Protein AF-A0A8C4VM80-F1 (afdb_monomer)

Foldseek 3Di:
DVPPPPLVVVLVVLVVVLVVLQQVLLVQLVVQADPVLVVVVVDPGRDGCVVCVVSSVVRCVVVVNSDDPVSNVVSVVSNVVSVVSSVVSVVVVVVVVVVVVVVVVVVVVVVVVVVVVVPPPPCVPVPD

Structure (mmCIF, N/CA/C/O backbone):
data_AF-A0A8C4VM80-F1
#
_entry.id   AF-A0A8C4VM80-F1
#
loop_
_atom_site.group_PDB
_atom_site.id
_atom_site.type_symbol
_atom_site.label_atom_id
_atom_site.label_alt_id
_atom_site.label_comp_id
_atom_site.label_asym_id
_atom_site.label_entity_id
_atom_site.label_seq_id
_atom_site.pdbx_PDB_ins_code
_atom_site.Cartn_x
_atom_site.Cartn_y
_atom_site.Cartn_z
_atom_site.occupancy
_atom_site.B_iso_or_equiv
_atom_site.auth_seq_id
_atom_site.auth_comp_id
_atom_site.auth_asym_id
_atom_site.auth_atom_id
_atom_site.pdbx_PDB_model_num
ATOM 1 N N . ASN A 1 1 ? 8.551 -0.125 -34.052 1.00 44.53 1 ASN A N 1
ATOM 2 C CA . ASN A 1 1 ? 8.349 -1.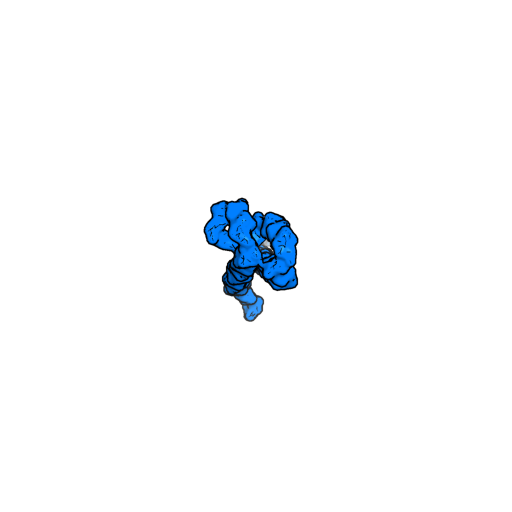076 -32.942 1.00 44.53 1 ASN A CA 1
ATOM 3 C C . ASN A 1 1 ? 6.997 -0.769 -32.295 1.00 44.53 1 ASN A C 1
ATOM 5 O O . ASN A 1 1 ? 6.923 0.201 -31.554 1.00 44.53 1 ASN A O 1
ATOM 9 N N . PRO A 1 2 ? 5.923 -1.498 -32.640 1.00 37.16 2 PRO A N 1
ATOM 10 C CA . PRO A 1 2 ? 4.543 -1.210 -32.215 1.00 37.16 2 PRO A CA 1
ATOM 11 C C . PRO A 1 2 ? 4.222 -1.565 -30.751 1.00 37.16 2 PRO A C 1
ATOM 13 O O . PRO A 1 2 ? 3.073 -1.471 -30.342 1.00 37.16 2 PRO A O 1
ATOM 16 N N . GLN A 1 3 ? 5.212 -2.009 -29.973 1.00 47.62 3 GLN A N 1
ATOM 17 C CA . GLN A 1 3 ? 5.030 -2.578 -28.632 1.00 47.62 3 GLN A CA 1
ATOM 18 C C . GLN A 1 3 ? 5.851 -1.837 -27.565 1.00 47.62 3 GLN A C 1
ATOM 20 O O . GLN A 1 3 ? 6.141 -2.387 -26.508 1.00 47.62 3 GLN A O 1
ATOM 25 N N . ALA A 1 4 ? 6.242 -0.581 -27.812 1.00 56.94 4 ALA A N 1
ATOM 26 C CA . ALA A 1 4 ? 6.728 0.265 -26.729 1.00 56.94 4 ALA A CA 1
ATOM 27 C C . ALA A 1 4 ? 5.532 0.583 -25.822 1.00 56.94 4 ALA A C 1
ATOM 29 O O . ALA A 1 4 ? 4.843 1.583 -26.022 1.00 56.94 4 ALA A O 1
ATOM 30 N N . VAL A 1 5 ? 5.243 -0.317 -24.874 1.00 65.94 5 VAL A N 1
ATOM 31 C CA . VAL A 1 5 ? 4.347 -0.066 -23.744 1.00 65.94 5 VAL A CA 1
ATOM 32 C C . VAL A 1 5 ? 4.678 1.335 -23.245 1.00 65.94 5 VAL A C 1
ATOM 34 O O . VAL A 1 5 ? 5.849 1.635 -22.997 1.00 65.94 5 VAL A O 1
ATOM 37 N N . ASN A 1 6 ? 3.688 2.227 -23.178 1.00 81.94 6 ASN A N 1
ATOM 38 C CA . ASN A 1 6 ? 3.918 3.569 -22.661 1.00 81.94 6 ASN A CA 1
ATOM 39 C C . ASN A 1 6 ? 4.132 3.465 -21.145 1.00 81.94 6 ASN A C 1
ATOM 41 O O . ASN A 1 6 ? 3.212 3.675 -20.357 1.00 81.94 6 ASN A O 1
ATOM 45 N N . LEU A 1 7 ? 5.355 3.091 -20.756 1.00 84.25 7 LEU A N 1
ATOM 46 C CA . LEU A 1 7 ? 5.766 2.890 -19.370 1.00 84.25 7 LEU A CA 1
ATOM 47 C C . LEU A 1 7 ? 5.595 4.175 -18.554 1.00 84.25 7 LEU A C 1
ATOM 49 O O . LEU A 1 7 ? 5.305 4.095 -17.369 1.00 84.25 7 LEU A O 1
ATOM 53 N N . GLY A 1 8 ? 5.698 5.349 -19.189 1.00 86.19 8 GLY A N 1
ATOM 54 C CA . GLY A 1 8 ? 5.419 6.632 -18.544 1.00 86.19 8 GLY A CA 1
ATOM 55 C C . GLY A 1 8 ? 3.957 6.758 -18.113 1.00 86.19 8 GLY A C 1
ATOM 56 O O . GLY A 1 8 ? 3.682 6.942 -16.933 1.00 86.19 8 GLY A O 1
ATOM 57 N N . ALA A 1 9 ? 3.020 6.579 -19.048 1.00 89.19 9 ALA A N 1
ATOM 58 C CA . ALA A 1 9 ? 1.587 6.647 -18.749 1.00 89.19 9 ALA A CA 1
ATOM 59 C C . ALA A 1 9 ? 1.119 5.520 -17.810 1.00 89.19 9 ALA A C 1
ATOM 61 O O . ALA A 1 9 ? 0.193 5.711 -17.026 1.00 89.19 9 ALA A O 1
ATOM 62 N N . TYR A 1 10 ? 1.745 4.342 -17.890 1.00 90.94 10 TYR A N 1
ATOM 63 C CA . TYR A 1 10 ? 1.518 3.255 -16.938 1.00 90.94 10 TYR A CA 1
ATOM 64 C C . TYR A 1 10 ? 1.913 3.667 -15.516 1.00 90.94 10 TYR A C 1
ATOM 66 O O . TYR A 1 10 ? 1.089 3.572 -14.609 1.00 90.94 10 TYR A O 1
ATOM 74 N N . LYS A 1 11 ? 3.142 4.171 -15.339 1.00 93.12 11 LYS A N 1
ATOM 75 C CA . LYS A 1 11 ? 3.645 4.615 -14.036 1.00 93.12 11 LYS A CA 1
ATOM 76 C C . LYS A 1 11 ? 2.772 5.709 -13.432 1.00 93.12 11 LYS A C 1
ATOM 78 O O . LYS A 1 11 ? 2.393 5.588 -12.279 1.00 93.12 11 LYS A O 1
ATOM 83 N N . GLU A 1 12 ? 2.389 6.716 -14.215 1.00 94.25 12 GLU A N 1
ATOM 84 C CA . GLU A 1 12 ? 1.547 7.816 -13.727 1.00 94.25 12 GLU A CA 1
ATOM 85 C C . GLU A 1 12 ? 0.193 7.317 -13.196 1.00 94.25 12 GLU A C 1
ATOM 87 O O . GLU A 1 12 ? -0.240 7.699 -12.108 1.00 94.25 12 GLU A O 1
ATOM 92 N N . LYS A 1 13 ? -0.469 6.414 -13.931 1.00 95.50 13 LYS A N 1
ATOM 93 C CA . LYS A 1 13 ? -1.732 5.810 -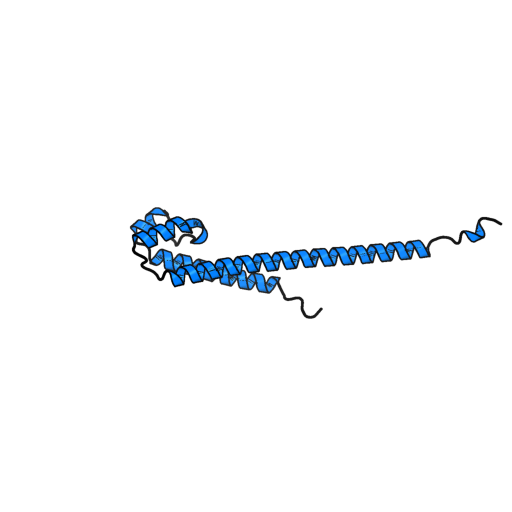13.481 1.00 95.50 13 LYS A CA 1
ATOM 94 C C . LYS A 1 13 ? -1.547 4.966 -12.224 1.00 95.50 13 LYS A C 1
ATOM 96 O O . LYS A 1 13 ? -2.397 5.003 -11.337 1.00 95.50 13 LYS A O 1
ATOM 101 N N . LEU A 1 14 ? -0.451 4.215 -12.150 1.00 96.06 14 LEU A N 1
ATOM 102 C CA . LEU A 1 14 ? -0.144 3.378 -10.997 1.00 96.06 14 LEU A CA 1
ATOM 103 C C . LEU A 1 14 ? 0.156 4.223 -9.750 1.00 96.06 14 LEU A C 1
ATOM 105 O O . LEU A 1 14 ? -0.379 3.937 -8.686 1.00 96.06 14 LEU A O 1
ATOM 109 N N . GLU A 1 15 ? 0.909 5.313 -9.885 1.00 97.19 15 GLU A N 1
ATOM 110 C CA . GLU A 1 15 ? 1.164 6.272 -8.801 1.00 97.19 15 GLU A CA 1
ATOM 111 C C . GLU A 1 15 ? -0.137 6.903 -8.275 1.00 97.19 15 GLU A C 1
ATOM 113 O O . GLU A 1 15 ? -0.306 7.076 -7.068 1.00 97.19 15 GLU A O 1
ATOM 118 N N . GLN A 1 16 ? -1.091 7.226 -9.154 1.00 97.56 16 GLN A N 1
ATOM 119 C CA . GLN A 1 16 ? -2.406 7.738 -8.744 1.00 97.56 16 GLN A CA 1
ATOM 120 C C . GLN A 1 16 ? -3.241 6.690 -7.991 1.00 97.56 16 GLN A C 1
ATOM 122 O O . GLN A 1 16 ? -3.905 7.020 -7.001 1.00 97.56 16 GLN A O 1
ATOM 127 N N . ALA A 1 17 ? -3.207 5.433 -8.440 1.00 96.94 17 ALA A N 1
ATOM 128 C CA . ALA A 1 17 ? -3.868 4.330 -7.749 1.00 96.94 17 ALA A CA 1
ATOM 129 C C . ALA A 1 17 ? -3.257 4.097 -6.357 1.00 96.94 17 ALA A C 1
ATOM 131 O O . ALA A 1 17 ? -3.998 4.038 -5.377 1.00 96.94 17 ALA A O 1
ATOM 132 N N . LEU A 1 18 ? -1.924 4.082 -6.251 1.00 98.00 18 LEU A N 1
ATOM 133 C CA . LEU A 1 18 ? -1.211 3.923 -4.980 1.00 98.00 18 LEU A CA 1
ATOM 134 C C . LEU A 1 18 ? -1.568 5.016 -3.975 1.00 98.00 18 LEU A C 1
ATOM 136 O O . LEU A 1 18 ? -1.954 4.697 -2.856 1.00 98.00 18 LEU A O 1
ATOM 140 N N . LYS A 1 19 ? -1.591 6.287 -4.396 1.00 97.81 19 LYS A N 1
ATOM 141 C CA . LYS A 1 19 ? -2.052 7.397 -3.540 1.00 97.81 19 LYS A CA 1
ATOM 142 C C . LYS A 1 19 ? -3.470 7.180 -3.009 1.00 97.81 19 LYS A C 1
ATOM 144 O O . LYS A 1 19 ? -3.792 7.570 -1.888 1.00 97.81 19 LYS A O 1
ATOM 149 N N . SER A 1 20 ? -4.340 6.578 -3.819 1.00 98.00 20 SER A N 1
ATOM 150 C CA . SER A 1 20 ? -5.717 6.281 -3.418 1.00 98.00 20 SER A CA 1
ATOM 151 C C . SER A 1 20 ? -5.779 5.134 -2.405 1.00 98.00 20 SER A C 1
ATOM 153 O O . SER A 1 20 ? -6.567 5.203 -1.460 1.00 98.00 20 SER A O 1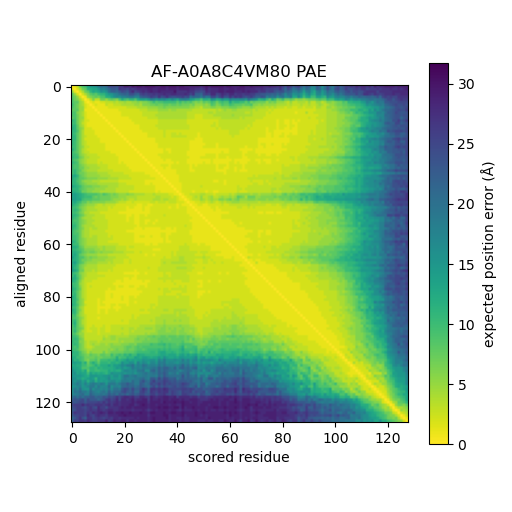
ATOM 155 N N . TYR A 1 21 ? -4.947 4.105 -2.577 1.00 98.06 21 TYR A N 1
ATOM 156 C CA . TYR A 1 21 ? -4.846 2.973 -1.654 1.00 98.06 21 TYR A CA 1
ATOM 157 C C . TYR A 1 21 ? -4.220 3.379 -0.320 1.00 98.06 21 TYR A C 1
ATOM 159 O O . TYR A 1 21 ? -4.818 3.106 0.718 1.00 98.06 21 TYR A O 1
ATOM 167 N N . GLU A 1 22 ? -3.111 4.122 -0.335 1.00 98.12 22 GLU A N 1
ATOM 168 C CA . GLU A 1 22 ? -2.477 4.684 0.865 1.00 98.12 22 GLU A CA 1
ATOM 169 C C . GLU A 1 22 ? -3.465 5.546 1.652 1.00 98.12 22 GLU A C 1
ATOM 171 O O . GLU A 1 22 ? -3.696 5.323 2.839 1.00 98.12 22 GLU A O 1
ATOM 176 N N . ARG A 1 23 ? -4.146 6.482 0.976 1.00 98.12 23 ARG A N 1
ATOM 177 C CA . ARG A 1 23 ? -5.162 7.322 1.620 1.00 98.12 23 ARG A CA 1
ATOM 178 C C . ARG A 1 23 ? -6.270 6.487 2.256 1.00 98.12 23 ARG A C 1
ATOM 180 O O . ARG A 1 23 ? -6.732 6.816 3.349 1.00 98.12 23 ARG A O 1
ATOM 187 N N . ARG A 1 24 ? -6.738 5.442 1.569 1.00 97.88 24 ARG A N 1
ATOM 188 C CA . ARG A 1 24 ? -7.794 4.563 2.084 1.00 97.88 24 ARG A CA 1
ATOM 189 C C . ARG A 1 24 ? -7.323 3.797 3.316 1.00 97.88 24 ARG A C 1
ATOM 191 O O . ARG A 1 24 ? -8.065 3.759 4.294 1.00 97.88 24 ARG A O 1
ATOM 198 N N . LEU A 1 25 ? -6.120 3.237 3.272 1.00 98.44 25 LEU A N 1
ATOM 19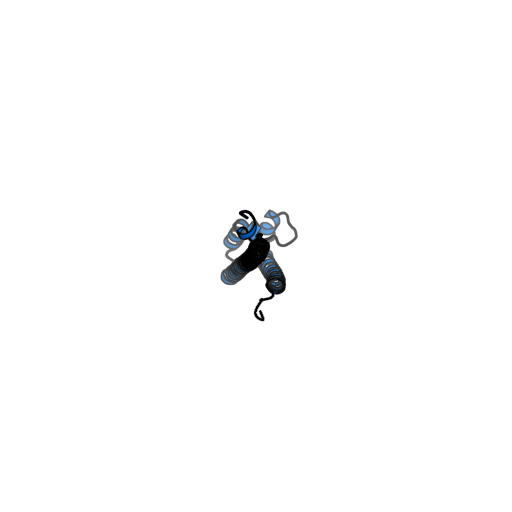9 C CA . LEU A 1 25 ? -5.519 2.505 4.380 1.00 98.44 25 LEU A CA 1
ATOM 200 C C . LEU A 1 25 ? -5.373 3.400 5.616 1.00 98.44 25 LEU A C 1
ATOM 202 O O . LEU A 1 25 ? -5.911 3.073 6.675 1.00 98.44 25 LEU A O 1
ATOM 206 N N . ASN A 1 26 ? -4.773 4.582 5.444 1.00 98.25 26 ASN A N 1
ATOM 207 C CA . ASN A 1 26 ? -4.609 5.566 6.515 1.00 98.25 26 ASN A CA 1
ATOM 208 C C . ASN A 1 26 ? -5.964 5.936 7.134 1.00 98.25 26 ASN A C 1
ATOM 210 O O . ASN A 1 26 ? -6.117 5.940 8.351 1.00 98.25 26 ASN A O 1
ATOM 214 N N . LEU A 1 27 ? -6.984 6.196 6.307 1.00 97.62 27 LEU A N 1
ATOM 215 C CA . LEU A 1 27 ? -8.316 6.572 6.788 1.00 97.62 27 LEU A CA 1
ATOM 216 C C . LEU A 1 27 ? -9.031 5.457 7.554 1.00 97.62 27 LEU A C 1
ATOM 218 O O . LEU A 1 27 ? -9.692 5.753 8.550 1.00 97.62 27 LEU A O 1
ATOM 222 N N . ILE A 1 28 ? -8.965 4.211 7.078 1.00 97.06 28 ILE A N 1
ATOM 223 C CA . ILE A 1 28 ? -9.635 3.077 7.731 1.00 97.06 28 ILE A CA 1
ATOM 224 C C . ILE A 1 28 ? -9.028 2.850 9.112 1.00 97.06 28 ILE A C 1
ATOM 226 O O . ILE A 1 28 ? -9.770 2.786 10.090 1.00 97.06 28 ILE A O 1
ATOM 230 N N . ILE A 1 29 ? -7.698 2.814 9.195 1.00 97.75 29 ILE A N 1
ATOM 231 C CA . ILE A 1 29 ? -6.988 2.634 10.462 1.00 97.75 29 ILE A CA 1
ATOM 232 C C . ILE A 1 29 ? -7.269 3.811 11.388 1.00 97.75 29 ILE A C 1
ATOM 234 O O . ILE A 1 29 ? -7.705 3.603 12.516 1.00 97.75 29 ILE A O 1
ATOM 238 N N . TRP A 1 30 ? -7.118 5.047 10.902 1.00 97.75 30 TRP A N 1
ATOM 239 C CA . TRP A 1 30 ? -7.348 6.236 11.718 1.00 97.75 30 TRP A CA 1
ATOM 240 C C . TRP A 1 30 ? -8.740 6.234 12.336 1.00 97.75 30 TRP A C 1
ATOM 242 O O . TRP A 1 30 ? -8.875 6.418 13.541 1.00 97.75 30 TRP A O 1
ATOM 252 N N . ARG A 1 31 ? -9.783 5.947 11.544 1.00 96.50 31 ARG A N 1
ATOM 253 C CA . ARG A 1 31 ? -11.177 5.879 12.017 1.00 96.50 31 ARG A CA 1
ATOM 254 C C . ARG A 1 31 ? -11.419 4.792 13.061 1.00 96.50 31 ARG A C 1
ATOM 256 O O . ARG A 1 31 ? -12.331 4.956 13.866 1.00 96.50 31 ARG A O 1
ATOM 263 N N . ALA A 1 32 ? -10.617 3.736 13.050 1.00 97.00 32 ALA A N 1
ATOM 264 C CA . ALA A 1 32 ? -10.704 2.625 13.985 1.00 97.00 32 ALA A CA 1
ATOM 265 C C . ALA A 1 32 ? -10.054 2.916 15.343 1.00 97.00 32 ALA A C 1
ATOM 267 O O . ALA A 1 32 ? -10.439 2.318 16.346 1.00 97.00 32 ALA A O 1
ATOM 268 N N . LEU A 1 33 ? -9.084 3.833 15.380 1.00 97.31 33 LEU A N 1
ATOM 269 C CA . LEU A 1 33 ? -8.427 4.245 16.616 1.00 97.31 33 LEU A CA 1
ATOM 270 C C . LEU A 1 33 ? -9.372 5.043 17.522 1.00 97.31 33 LEU A C 1
ATOM 272 O O . LEU A 1 33 ? -10.183 5.850 17.051 1.00 97.31 33 LEU A O 1
ATOM 276 N N . SER A 1 34 ? -9.217 4.851 18.833 1.00 96.31 34 SER A N 1
ATOM 277 C CA . SER A 1 34 ? -9.800 5.730 19.847 1.00 96.31 34 SER A CA 1
ATOM 278 C C . SER A 1 34 ? -9.129 7.108 19.813 1.00 96.31 34 SER A C 1
ATOM 280 O O . SER A 1 34 ? -8.040 7.267 19.259 1.00 96.31 34 SER A O 1
ATOM 282 N N . GLN A 1 35 ? -9.760 8.116 20.423 1.00 94.94 35 GLN A N 1
ATOM 283 C CA . GLN A 1 35 ? -9.141 9.441 20.527 1.00 94.94 35 GLN A CA 1
ATOM 284 C C . GLN A 1 35 ? -7.804 9.377 21.282 1.00 94.94 35 GLN A C 1
ATOM 286 O O . GLN A 1 35 ? -6.826 9.942 20.818 1.00 94.94 35 GLN A O 1
ATOM 291 N N . GLU A 1 36 ? -7.742 8.600 22.367 1.00 94.81 36 GLU A N 1
ATOM 292 C CA . GLU A 1 36 ? -6.521 8.402 23.158 1.00 94.81 36 GLU A CA 1
ATOM 293 C C . GLU A 1 36 ? -5.365 7.820 22.329 1.00 94.81 36 GLU A C 1
ATOM 295 O O . GLU A 1 36 ? -4.231 8.269 22.458 1.00 94.81 36 GLU A O 1
ATOM 300 N N . GLU A 1 37 ? -5.633 6.842 21.457 1.00 96.25 37 GLU A N 1
ATOM 301 C CA . GLU A 1 37 ? -4.600 6.295 20.569 1.00 96.25 37 GLU A CA 1
ATOM 302 C C . GLU A 1 37 ? -4.181 7.301 19.487 1.00 96.25 37 GLU A C 1
ATOM 304 O O . GLU A 1 37 ? -3.002 7.368 19.151 1.00 96.25 37 GLU A O 1
ATOM 309 N N . ARG A 1 38 ? -5.110 8.117 18.964 1.00 96.19 38 ARG A N 1
ATOM 310 C CA . ARG A 1 38 ? -4.791 9.170 17.981 1.00 96.19 38 ARG A CA 1
ATOM 311 C C . ARG A 1 38 ? -3.942 10.289 18.576 1.00 96.19 38 ARG A C 1
ATOM 313 O O . ARG A 1 38 ? -3.014 10.750 17.917 1.00 96.19 38 ARG A O 1
ATOM 320 N N . ASP A 1 39 ? -4.223 10.688 19.814 1.00 95.19 39 ASP A N 1
ATOM 321 C CA . ASP A 1 39 ? -3.517 11.779 20.495 1.00 95.19 39 ASP A CA 1
ATOM 322 C C . ASP A 1 39 ? -2.008 11.492 20.632 1.00 95.19 39 ASP A C 1
ATOM 324 O O . ASP A 1 39 ? -1.200 12.418 20.624 1.00 95.19 39 ASP A O 1
ATOM 328 N N . LYS A 1 40 ? -1.600 10.212 20.655 1.00 95.31 40 LYS A N 1
ATOM 329 C CA . LYS A 1 40 ? -0.185 9.787 20.684 1.00 95.31 40 LYS A CA 1
ATOM 330 C C . LYS A 1 40 ? 0.605 10.159 19.429 1.00 95.31 40 LYS A C 1
ATOM 332 O O . LYS A 1 40 ? 1.831 10.173 19.475 1.00 95.31 40 LYS A O 1
ATOM 337 N N . PHE A 1 41 ? -0.074 10.415 18.313 1.00 94.88 41 PHE A N 1
ATOM 338 C CA . PHE A 1 41 ? 0.566 10.803 17.058 1.00 94.88 41 PHE A CA 1
ATOM 339 C C . PHE A 1 41 ? 0.719 12.321 16.915 1.00 94.88 41 PHE A C 1
ATOM 341 O O . PHE A 1 41 ? 1.362 12.759 15.966 1.00 94.88 41 PHE A O 1
ATOM 348 N N . GLU A 1 42 ? 0.137 13.113 17.827 1.00 93.44 42 GLU A N 1
ATOM 349 C CA . GLU A 1 42 ? 0.174 14.585 17.811 1.00 93.44 42 GLU A CA 1
ATOM 350 C C . GLU A 1 42 ? -0.300 15.195 16.472 1.00 93.44 42 GLU A C 1
ATOM 352 O O . GLU A 1 42 ? 0.150 16.261 16.050 1.00 93.44 42 GLU A O 1
ATOM 357 N N . GLN A 1 43 ? -1.221 14.512 15.784 1.00 91.75 43 GLN A N 1
ATOM 358 C CA . GLN A 1 43 ? -1.780 14.927 14.496 1.00 91.75 43 GLN A CA 1
ATOM 359 C C . GLN A 1 43 ? -3.309 14.895 14.533 1.00 91.75 43 GLN A C 1
ATOM 361 O O . GLN A 1 43 ? -3.918 13.982 15.086 1.00 91.75 43 GLN A O 1
ATOM 366 N N . GLU A 1 44 ? -3.938 15.892 13.908 1.00 90.06 44 GLU A N 1
ATOM 367 C CA . GLU A 1 44 ? -5.400 15.949 13.753 1.00 90.06 44 GLU A CA 1
ATOM 368 C C . GLU A 1 44 ? -5.893 15.097 12.568 1.00 90.06 44 GLU A C 1
ATOM 370 O O . GLU A 1 44 ? -7.060 14.696 12.508 1.00 90.06 44 GLU A O 1
ATOM 375 N N . GLU A 1 45 ? -4.997 14.794 11.627 1.00 94.00 45 GLU A N 1
ATOM 376 C CA . GLU A 1 45 ? -5.279 14.056 10.398 1.00 94.00 45 GLU A CA 1
ATOM 377 C C . GLU A 1 45 ? -4.692 12.632 10.422 1.00 94.00 45 GLU A C 1
ATOM 379 O O . GLU A 1 45 ? -3.760 12.359 11.177 1.00 94.00 45 GLU A O 1
ATOM 384 N N . PRO A 1 46 ? -5.218 11.708 9.590 1.00 97.12 46 PRO A N 1
ATOM 385 C CA . PRO A 1 46 ? -4.670 10.364 9.451 1.00 97.12 46 PRO A CA 1
ATOM 386 C C . PRO A 1 46 ? -3.179 10.355 9.116 1.00 97.12 46 PRO A C 1
ATOM 388 O O . PRO A 1 46 ? -2.779 10.793 8.035 1.00 97.12 46 PRO A O 1
ATOM 391 N N . VAL A 1 47 ? -2.382 9.769 10.007 1.00 97.25 47 VAL A N 1
ATOM 392 C CA . VAL A 1 47 ? -0.951 9.561 9.772 1.00 97.25 47 VAL A CA 1
ATOM 393 C C . VAL A 1 47 ? -0.698 8.491 8.701 1.00 97.25 47 VAL A C 1
ATOM 395 O O . VAL A 1 47 ? -1.558 7.650 8.416 1.00 97.25 47 VAL A O 1
ATOM 398 N N . SER A 1 48 ? 0.495 8.506 8.103 1.00 97.25 48 SER A N 1
ATOM 399 C CA . SER A 1 48 ? 0.901 7.502 7.115 1.00 97.25 48 SER A CA 1
ATOM 400 C C . SER A 1 48 ? 1.043 6.119 7.750 1.00 97.25 48 SER A C 1
ATOM 402 O O . SER A 1 48 ? 1.849 5.927 8.661 1.00 97.25 48 SER A O 1
ATOM 404 N N . TYR A 1 49 ? 0.302 5.132 7.237 1.00 97.69 49 TYR A N 1
ATOM 405 C CA . TYR A 1 49 ? 0.421 3.750 7.693 1.00 97.69 49 TYR A CA 1
ATOM 406 C C . TYR A 1 49 ? 1.835 3.211 7.505 1.00 97.69 49 TYR A C 1
ATOM 408 O O . TYR A 1 49 ? 2.391 2.616 8.420 1.00 97.69 49 TYR A O 1
ATOM 416 N N . MET A 1 50 ? 2.433 3.449 6.338 1.00 96.25 50 MET A N 1
ATOM 417 C CA . MET A 1 50 ? 3.745 2.894 6.007 1.00 96.25 50 MET A CA 1
ATOM 418 C C . MET A 1 50 ? 4.858 3.465 6.894 1.00 96.25 50 MET A C 1
ATOM 420 O O . MET A 1 50 ? 5.807 2.759 7.216 1.00 96.25 50 MET A O 1
ATOM 424 N N . GLU A 1 51 ? 4.732 4.721 7.329 1.00 97.06 51 GLU A N 1
ATOM 425 C CA . GLU A 1 51 ? 5.728 5.383 8.187 1.00 97.06 51 GLU A CA 1
ATOM 426 C C . GLU A 1 51 ? 5.543 5.049 9.675 1.00 97.06 51 GLU A C 1
ATOM 428 O O . GLU A 1 51 ? 6.502 5.089 10.443 1.00 97.06 51 GLU A O 1
ATOM 433 N N . HIS A 1 52 ? 4.323 4.686 10.084 1.00 97.81 52 HIS A N 1
ATOM 434 C CA . HIS A 1 52 ? 3.963 4.429 11.481 1.00 97.81 52 HIS A CA 1
ATOM 435 C C . HIS A 1 52 ? 3.420 3.017 11.723 1.00 97.81 52 HIS A C 1
ATOM 437 O O . HIS A 1 52 ? 2.701 2.786 12.698 1.00 97.81 52 HIS A O 1
ATOM 443 N N . LYS A 1 53 ? 3.765 2.065 10.848 1.00 97.00 53 LYS A N 1
ATOM 444 C CA . LYS A 1 53 ? 3.177 0.721 10.798 1.00 97.00 53 LYS A CA 1
ATOM 445 C C . LYS A 1 53 ? 3.147 0.040 12.162 1.00 97.00 53 LYS A C 1
ATOM 447 O O . LYS A 1 53 ? 2.082 -0.352 12.623 1.00 97.00 53 LYS A O 1
ATOM 452 N N . GLU A 1 54 ? 4.297 -0.080 12.817 1.00 97.50 54 GLU A N 1
ATOM 453 C CA . GLU A 1 54 ? 4.414 -0.801 14.091 1.00 97.50 54 GLU A CA 1
ATOM 454 C C . GLU A 1 54 ? 3.529 -0.190 15.185 1.00 97.50 54 GLU A C 1
ATOM 456 O O . GLU A 1 54 ? 2.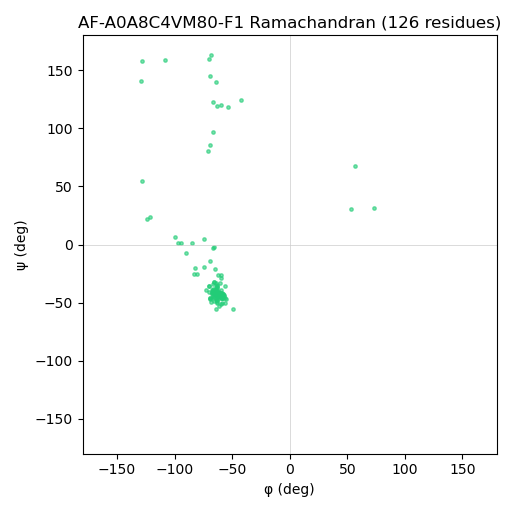781 -0.906 15.848 1.00 97.50 54 GLU A O 1
ATOM 461 N N . ALA A 1 55 ? 3.550 1.138 15.325 1.00 97.75 55 ALA A N 1
ATOM 462 C CA . ALA A 1 55 ? 2.748 1.850 16.317 1.00 97.75 55 ALA A CA 1
ATOM 463 C C . ALA A 1 55 ? 1.241 1.694 16.054 1.00 97.75 55 ALA A C 1
ATOM 465 O O . ALA A 1 55 ? 0.469 1.447 16.980 1.00 97.75 55 ALA A O 1
ATOM 466 N N . LEU A 1 56 ? 0.822 1.795 14.789 1.00 97.94 56 LEU A N 1
ATOM 467 C CA . LEU A 1 56 ? -0.576 1.632 14.399 1.00 97.94 56 LEU A CA 1
ATOM 468 C C . LEU A 1 56 ? -1.064 0.195 14.604 1.00 97.94 56 LEU A C 1
ATOM 470 O O . LEU A 1 56 ? -2.164 0.000 15.113 1.00 97.94 56 LEU A O 1
ATOM 474 N N . LEU A 1 57 ? -0.257 -0.809 14.250 1.00 97.50 57 LEU A N 1
ATOM 475 C CA . LEU A 1 57 ? -0.604 -2.216 14.465 1.00 97.50 57 LEU A CA 1
ATOM 476 C C . LEU A 1 57 ? -0.718 -2.542 15.957 1.00 97.50 57 LEU A C 1
ATOM 478 O O . LEU A 1 57 ? -1.687 -3.179 16.361 1.00 97.50 57 LEU A O 1
ATOM 482 N N . GLN A 1 58 ? 0.204 -2.040 16.782 1.00 97.62 58 GLN A N 1
ATOM 483 C CA . GLN A 1 58 ? 0.129 -2.208 18.233 1.00 97.62 58 GLN A CA 1
ATOM 484 C C . GLN A 1 58 ? -1.134 -1.560 18.819 1.00 97.62 58 GLN A C 1
ATOM 486 O O . GLN A 1 58 ? -1.786 -2.146 19.683 1.00 97.62 58 GLN A O 1
ATOM 491 N N . ALA A 1 59 ? -1.506 -0.365 18.348 1.00 97.62 59 ALA A N 1
ATOM 492 C CA . ALA A 1 59 ? -2.730 0.305 18.777 1.00 97.62 59 ALA A CA 1
ATOM 493 C C . ALA A 1 59 ? -3.988 -0.485 18.374 1.00 97.62 59 ALA A C 1
ATOM 495 O O . ALA A 1 59 ? -4.899 -0.651 19.185 1.00 97.62 59 ALA A O 1
ATOM 496 N N . LEU A 1 60 ? -4.031 -1.025 17.150 1.00 97.69 60 LEU A N 1
ATOM 497 C CA . LEU A 1 60 ? -5.126 -1.887 16.698 1.00 97.69 60 LEU A CA 1
ATOM 498 C C . LEU A 1 60 ? -5.228 -3.169 17.531 1.00 97.69 60 LEU A C 1
ATOM 500 O O . LEU A 1 60 ? -6.337 -3.565 17.887 1.00 97.69 60 LEU A O 1
ATOM 504 N N . GLU A 1 61 ? -4.101 -3.785 17.885 1.00 96.94 61 GLU A N 1
ATOM 505 C CA . GLU A 1 61 ? -4.069 -4.980 18.731 1.00 96.94 61 GLU A CA 1
ATOM 506 C C . GLU A 1 61 ? -4.581 -4.692 20.149 1.00 96.94 61 GLU A C 1
ATOM 508 O O . GLU A 1 61 ? -5.427 -5.430 20.655 1.00 96.94 61 GLU A O 1
ATOM 513 N N . ASN A 1 62 ? -4.168 -3.573 20.752 1.00 96.69 62 ASN A N 1
ATOM 514 C CA . ASN A 1 62 ? -4.655 -3.137 22.067 1.00 96.69 62 ASN A CA 1
ATOM 515 C C . ASN A 1 62 ? -6.174 -2.897 22.081 1.00 96.69 62 ASN A C 1
ATOM 517 O O . ASN A 1 62 ? -6.836 -3.127 23.093 1.00 96.69 62 ASN A O 1
ATOM 521 N N . LEU A 1 63 ? -6.729 -2.444 20.954 1.00 96.94 63 LEU A N 1
ATOM 522 C CA . LEU A 1 63 ? -8.164 -2.227 20.762 1.00 96.94 63 LEU A CA 1
ATOM 523 C C . LEU A 1 63 ? -8.918 -3.500 20.330 1.00 96.94 63 LEU A C 1
ATOM 525 O O . LEU A 1 63 ? -10.130 -3.444 20.121 1.00 96.94 63 LEU A O 1
ATOM 529 N N . GLY A 1 64 ? -8.232 -4.641 20.197 1.00 96.88 64 GLY A N 1
ATOM 530 C CA . GLY A 1 64 ? -8.836 -5.918 19.818 1.00 96.88 64 GLY A CA 1
ATOM 531 C C . GLY A 1 64 ? -9.233 -6.012 18.344 1.00 96.88 64 GLY A C 1
ATOM 532 O O . GLY A 1 64 ? -10.208 -6.687 18.027 1.00 96.88 64 GLY A O 1
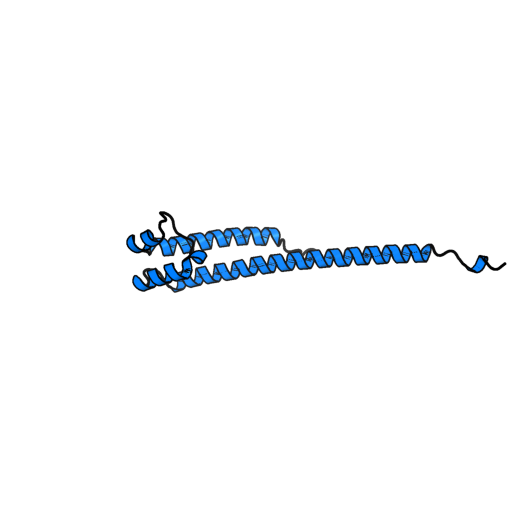ATOM 533 N N . TRP A 1 65 ? -8.496 -5.342 17.455 1.00 97.12 65 TRP A N 1
ATOM 534 C CA . TRP A 1 65 ? -8.745 -5.297 16.010 1.00 97.12 65 TRP A CA 1
ATOM 535 C C . TRP A 1 65 ? -10.148 -4.783 15.643 1.00 97.12 65 TRP A C 1
ATOM 537 O O . TRP A 1 65 ? -10.967 -5.513 15.086 1.00 97.12 65 TRP A O 1
ATOM 547 N N . PRO A 1 66 ? -10.437 -3.490 15.889 1.00 96.62 66 PRO A N 1
ATOM 548 C CA . PRO A 1 66 ? -11.723 -2.872 15.539 1.00 96.62 66 PRO A CA 1
ATOM 549 C C . PRO A 1 66 ? -11.986 -2.775 14.022 1.00 96.62 66 PRO A C 1
ATOM 551 O O . PRO A 1 66 ? -13.050 -2.321 13.602 1.00 96.62 66 PRO A O 1
ATOM 554 N N . VAL A 1 67 ? -11.022 -3.186 13.195 1.00 95.94 67 VAL A N 1
ATOM 555 C CA . VAL A 1 67 ? -11.107 -3.297 11.735 1.00 95.94 67 VAL A CA 1
ATOM 556 C C . VAL A 1 67 ? -10.660 -4.679 11.288 1.00 95.94 67 VAL A C 1
ATOM 558 O O . VAL A 1 67 ? -9.904 -5.354 11.983 1.00 95.94 67 VAL A O 1
ATOM 561 N N . SER A 1 68 ? -11.101 -5.075 10.095 1.00 96.50 68 SER A N 1
ATOM 562 C CA . SER A 1 68 ? -10.669 -6.317 9.459 1.00 96.50 68 SER A CA 1
ATOM 563 C C . SER A 1 68 ? -9.154 -6.315 9.245 1.00 96.50 68 SER A C 1
ATOM 565 O O . SER A 1 68 ? -8.627 -5.458 8.532 1.00 96.50 68 SER A O 1
ATOM 567 N N . TYR A 1 69 ? -8.470 -7.291 9.844 1.00 95.31 69 TYR A N 1
ATOM 568 C CA . TYR A 1 69 ? -7.050 -7.542 9.597 1.00 95.31 69 TYR A CA 1
ATOM 569 C C . TYR A 1 69 ? -6.788 -7.793 8.107 1.00 95.31 69 TYR A C 1
ATOM 571 O O . TYR A 1 69 ? -5.878 -7.196 7.540 1.00 95.31 69 TYR A O 1
ATOM 579 N N . ASP A 1 70 ? -7.645 -8.593 7.466 1.00 96.19 70 ASP A N 1
ATOM 580 C CA . ASP A 1 70 ? -7.524 -8.959 6.052 1.00 96.19 70 ASP A CA 1
ATOM 581 C C . ASP A 1 70 ? -7.647 -7.744 5.119 1.00 96.19 70 ASP A C 1
ATOM 583 O O . ASP A 1 70 ? -6.965 -7.670 4.102 1.00 96.19 70 ASP A O 1
ATOM 587 N N . ASP A 1 71 ? -8.483 -6.757 5.463 1.00 95.06 71 ASP A N 1
ATOM 588 C CA . ASP A 1 71 ? -8.605 -5.534 4.656 1.00 95.06 71 ASP A CA 1
ATOM 589 C C . ASP A 1 71 ? -7.346 -4.659 4.764 1.00 95.06 71 ASP A C 1
ATOM 591 O O . ASP A 1 71 ? -6.951 -4.008 3.793 1.00 95.06 71 ASP A O 1
ATOM 595 N N . VAL A 1 72 ? -6.726 -4.623 5.950 1.00 97.06 72 VAL A N 1
ATOM 596 C CA . VAL A 1 72 ? -5.481 -3.883 6.200 1.00 97.06 72 VAL A CA 1
ATOM 597 C C . VAL A 1 72 ? -4.327 -4.530 5.441 1.00 97.06 72 VAL A C 1
ATOM 599 O O . VAL A 1 72 ? -3.613 -3.828 4.724 1.00 97.06 72 VAL A O 1
ATOM 602 N N . THR A 1 73 ? -4.169 -5.851 5.553 1.00 96.62 73 THR A N 1
ATOM 603 C CA . THR A 1 73 ? -3.095 -6.587 4.874 1.00 96.62 73 THR A CA 1
ATOM 604 C C . THR A 1 73 ? -3.262 -6.575 3.363 1.00 96.62 73 THR A C 1
ATOM 606 O O . THR A 1 73 ? -2.292 -6.312 2.663 1.00 96.62 73 THR A O 1
ATOM 609 N N . LEU A 1 74 ? -4.484 -6.737 2.843 1.00 97.56 74 LEU A N 1
ATOM 610 C CA . LEU A 1 74 ? -4.743 -6.650 1.404 1.00 97.56 74 LEU A CA 1
ATOM 611 C C . LEU A 1 74 ? -4.318 -5.293 0.827 1.00 97.56 74 LEU A C 1
ATOM 613 O O . LEU A 1 74 ? -3.684 -5.235 -0.224 1.00 97.56 74 LEU A O 1
ATOM 617 N N . LEU A 1 75 ? -4.666 -4.190 1.497 1.00 97.69 75 LEU A N 1
ATOM 618 C CA . LEU A 1 75 ? -4.273 -2.855 1.042 1.00 97.69 75 LEU A CA 1
ATOM 619 C C . LEU A 1 75 ? -2.762 -2.638 1.141 1.00 97.69 75 LEU A C 1
ATOM 621 O O . LEU A 1 75 ? -2.185 -2.046 0.231 1.00 97.69 75 LEU A O 1
ATOM 625 N N . GLU A 1 76 ? -2.125 -3.103 2.217 1.00 98.06 76 GLU A N 1
ATOM 626 C CA . GLU A 1 76 ? -0.669 -3.065 2.350 1.00 98.06 76 GLU A CA 1
ATOM 627 C C . GLU A 1 76 ? 0.019 -3.828 1.206 1.00 98.06 76 GLU A C 1
ATOM 629 O O . GLU A 1 76 ? 0.886 -3.267 0.532 1.00 98.06 76 GLU A O 1
ATOM 634 N N . ASP A 1 77 ? -0.400 -5.065 0.946 1.00 98.25 77 ASP A N 1
ATOM 635 C CA . ASP A 1 77 ? 0.186 -5.929 -0.078 1.00 98.25 77 ASP A CA 1
ATOM 636 C C . ASP A 1 77 ? 0.048 -5.321 -1.480 1.00 98.25 77 ASP A C 1
ATOM 638 O O . ASP A 1 77 ? 1.015 -5.293 -2.245 1.00 98.25 77 ASP A O 1
ATOM 642 N N . GLU A 1 78 ? -1.122 -4.768 -1.812 1.00 98.25 78 GLU A N 1
ATOM 643 C CA . GLU A 1 78 ? -1.354 -4.082 -3.089 1.00 98.25 78 GLU A CA 1
ATOM 644 C C . GLU A 1 78 ? -0.479 -2.828 -3.241 1.00 98.25 78 GLU A C 1
ATOM 646 O O . GLU A 1 78 ? 0.025 -2.543 -4.335 1.00 98.25 78 GLU A O 1
ATOM 651 N N . ILE A 1 79 ? -0.243 -2.085 -2.152 1.00 98.25 79 ILE A N 1
ATOM 652 C CA . ILE A 1 79 ? 0.668 -0.934 -2.173 1.00 98.25 79 ILE A CA 1
ATOM 653 C C . ILE A 1 79 ? 2.105 -1.400 -2.432 1.00 98.25 79 ILE A C 1
ATOM 655 O O . ILE A 1 79 ? 2.768 -0.880 -3.333 1.00 98.25 79 ILE A O 1
ATOM 659 N N . LEU A 1 80 ? 2.582 -2.414 -1.704 1.00 98.25 80 LEU A N 1
ATOM 660 C CA . LEU A 1 80 ? 3.935 -2.957 -1.867 1.00 98.25 80 LEU A CA 1
ATOM 661 C C . LEU A 1 80 ? 4.155 -3.556 -3.266 1.00 98.25 80 LEU A C 1
ATOM 663 O O . LEU A 1 80 ? 5.204 -3.338 -3.890 1.00 98.25 80 LEU A O 1
ATOM 667 N N . ALA A 1 81 ? 3.156 -4.260 -3.798 1.00 98.06 81 ALA A N 1
ATOM 668 C CA . ALA A 1 81 ? 3.176 -4.783 -5.157 1.00 98.06 81 ALA A CA 1
ATOM 669 C C . ALA A 1 81 ? 3.254 -3.650 -6.191 1.00 98.06 81 ALA A C 1
ATOM 671 O O . ALA A 1 81 ? 4.108 -3.678 -7.082 1.00 98.06 81 ALA A O 1
ATOM 672 N N . GLY A 1 82 ? 2.429 -2.607 -6.056 1.00 97.62 82 GLY A N 1
ATOM 673 C CA . GLY A 1 82 ? 2.466 -1.468 -6.969 1.00 97.62 82 GLY A CA 1
ATOM 674 C C . GLY A 1 82 ? 3.785 -0.687 -6.914 1.00 97.62 82 GLY A C 1
ATOM 675 O O . GLY A 1 82 ? 4.319 -0.332 -7.967 1.00 97.62 82 GLY A O 1
ATOM 676 N N . LEU A 1 83 ? 4.376 -0.487 -5.730 1.00 97.25 83 LEU A N 1
ATOM 677 C CA . LEU A 1 83 ? 5.711 0.114 -5.591 1.00 97.25 83 LEU A CA 1
ATOM 678 C C . LEU A 1 83 ? 6.781 -0.721 -6.3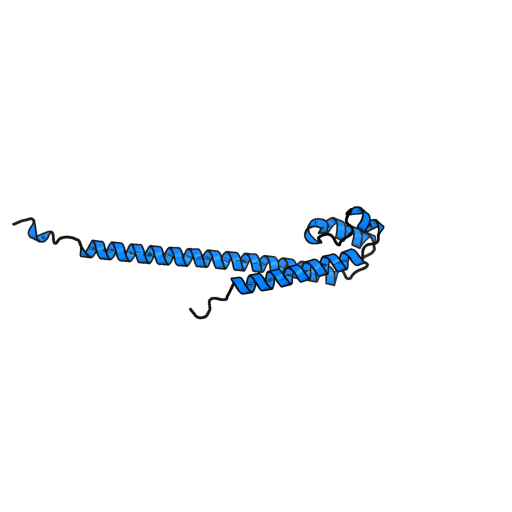11 1.00 97.25 83 LEU A C 1
ATOM 680 O O . LEU A 1 83 ? 7.618 -0.180 -7.041 1.00 97.25 83 LEU A O 1
ATOM 684 N N . THR A 1 84 ? 6.700 -2.047 -6.187 1.00 97.50 84 THR A N 1
ATOM 685 C CA . THR A 1 84 ? 7.583 -2.979 -6.900 1.00 97.50 84 THR A CA 1
ATOM 686 C C . THR A 1 84 ? 7.438 -2.824 -8.415 1.00 97.50 84 THR A C 1
ATOM 688 O O . THR A 1 84 ? 8.437 -2.732 -9.131 1.00 97.50 84 THR A O 1
ATOM 691 N N . TYR A 1 85 ? 6.211 -2.714 -8.927 1.00 96.38 85 TYR A N 1
ATOM 692 C CA . TYR A 1 85 ? 5.974 -2.516 -10.357 1.00 96.38 85 TYR A CA 1
ATOM 693 C C . TYR A 1 85 ? 6.464 -1.158 -10.874 1.00 96.38 85 TYR A C 1
ATOM 695 O O . TYR A 1 85 ? 6.947 -1.079 -12.006 1.00 96.38 85 TYR A O 1
ATOM 703 N N . ILE A 1 86 ? 6.387 -0.092 -10.070 1.00 95.00 86 ILE A N 1
ATOM 704 C CA . ILE A 1 86 ? 6.982 1.210 -10.415 1.00 95.00 86 ILE A CA 1
ATOM 705 C C . ILE A 1 86 ? 8.498 1.085 -10.559 1.00 95.00 86 ILE A C 1
ATOM 707 O O . ILE A 1 86 ? 9.069 1.612 -11.526 1.00 95.00 86 ILE A O 1
ATOM 711 N N . GLN A 1 87 ? 9.150 0.384 -9.629 1.00 95.75 87 GLN A N 1
ATOM 712 C CA . GLN A 1 87 ? 10.591 0.167 -9.684 1.00 95.75 87 GLN A CA 1
ATOM 713 C C . GLN A 1 87 ? 10.968 -0.639 -10.931 1.00 95.75 87 GLN A C 1
ATOM 715 O O . GLN A 1 87 ? 11.775 -0.179 -11.737 1.00 95.75 87 GLN A O 1
ATOM 720 N N . GLN A 1 88 ? 10.293 -1.764 -11.175 1.00 94.56 88 GLN A N 1
ATOM 721 C CA . GLN A 1 88 ? 10.529 -2.606 -12.352 1.00 94.56 88 GLN A CA 1
ATOM 722 C C . GLN A 1 88 ? 10.328 -1.845 -13.670 1.00 94.56 88 GLN A C 1
ATOM 724 O O . GLN A 1 88 ? 11.136 -1.963 -14.594 1.00 94.56 88 GLN A O 1
ATOM 729 N N . ALA A 1 89 ? 9.275 -1.027 -13.772 1.00 91.25 89 ALA A N 1
ATOM 730 C CA . ALA A 1 89 ? 9.036 -0.200 -14.952 1.00 91.25 89 ALA A CA 1
ATOM 731 C C . ALA A 1 89 ? 10.151 0.839 -15.162 1.00 91.25 89 ALA A C 1
ATOM 733 O O . ALA A 1 89 ? 10.537 1.114 -16.301 1.00 91.25 89 ALA A O 1
ATOM 734 N N . SER A 1 90 ? 10.688 1.397 -14.074 1.00 91.75 90 SER A N 1
ATOM 735 C CA . SER A 1 90 ? 11.813 2.338 -14.112 1.00 91.75 90 SER A CA 1
ATOM 736 C C . SER A 1 90 ? 13.100 1.655 -14.575 1.00 91.75 90 SER A C 1
ATOM 738 O O . SER A 1 90 ? 13.752 2.158 -15.494 1.00 91.75 90 SER A O 1
ATOM 740 N N . ASP A 1 91 ? 13.406 0.479 -14.026 1.00 93.25 91 ASP A N 1
ATOM 741 C CA . ASP A 1 91 ? 14.582 -0.317 -14.388 1.00 93.25 91 ASP A CA 1
ATOM 742 C C . ASP A 1 91 ? 14.537 -0.730 -15.862 1.00 93.25 91 ASP A C 1
ATOM 744 O O . ASP A 1 91 ? 15.518 -0.578 -16.597 1.00 93.25 91 ASP A O 1
ATOM 748 N N . LEU A 1 92 ? 13.371 -1.178 -16.341 1.00 92.38 92 LEU A N 1
ATOM 749 C CA . LEU A 1 92 ? 13.164 -1.537 -17.743 1.00 92.38 92 LEU A CA 1
ATOM 750 C C . LEU A 1 92 ? 13.353 -0.331 -18.673 1.00 92.38 92 LEU A C 1
ATOM 752 O O . LEU A 1 92 ? 13.979 -0.438 -19.736 1.00 92.38 92 LEU A O 1
ATOM 756 N N . GLN A 1 93 ? 12.836 0.834 -18.277 1.00 88.81 93 GLN A N 1
ATOM 757 C CA . GLN A 1 93 ? 12.998 2.068 -19.038 1.00 88.81 93 GLN A CA 1
ATOM 758 C C . GLN A 1 93 ? 14.472 2.497 -19.099 1.00 88.81 93 GLN A C 1
ATOM 760 O O . GLN A 1 93 ? 14.939 2.951 -20.148 1.00 88.81 93 GLN A O 1
ATOM 765 N N . GLU A 1 94 ? 15.224 2.344 -18.010 1.00 90.88 94 GLU A N 1
ATOM 766 C CA . GLU A 1 94 ? 16.655 2.646 -17.972 1.00 90.88 94 GLU A CA 1
ATOM 767 C C . GLU A 1 94 ? 17.477 1.659 -18.811 1.00 90.88 94 GLU A C 1
ATOM 769 O O . GLU A 1 94 ? 18.310 2.082 -19.619 1.00 90.88 94 GLU A O 1
ATOM 774 N N . ALA A 1 95 ? 17.212 0.357 -18.684 1.00 91.00 95 ALA A N 1
ATOM 775 C CA . ALA A 1 95 ? 17.863 -0.681 -19.478 1.00 91.00 95 ALA A CA 1
ATOM 776 C C . ALA A 1 95 ? 17.655 -0.440 -20.981 1.00 91.00 95 ALA A C 1
ATOM 778 O O . ALA A 1 95 ? 18.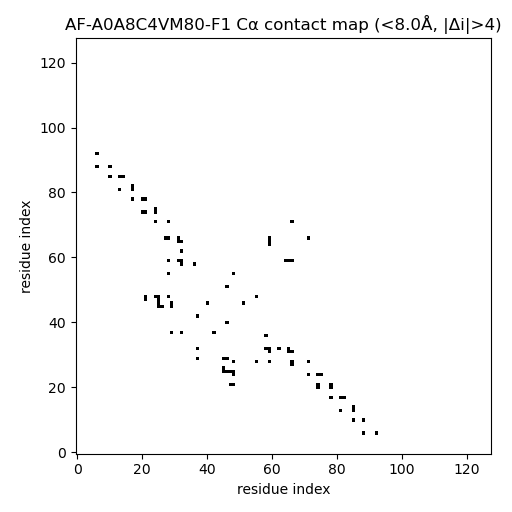613 -0.442 -21.754 1.00 91.00 95 ALA A O 1
ATOM 779 N N . THR A 1 96 ? 16.427 -0.104 -21.386 1.00 88.56 96 THR A N 1
ATOM 780 C CA . THR A 1 96 ? 16.101 0.217 -22.784 1.00 88.56 96 THR A CA 1
ATOM 781 C C . THR A 1 96 ? 16.877 1.439 -23.285 1.00 88.56 96 THR A C 1
ATOM 783 O O . THR A 1 96 ? 17.429 1.419 -24.387 1.00 88.56 96 THR A O 1
ATOM 786 N N . LYS A 1 97 ? 16.983 2.504 -22.476 1.00 88.88 97 LYS A N 1
ATOM 787 C CA . LYS A 1 97 ? 17.786 3.692 -22.819 1.00 88.88 97 LYS A CA 1
ATOM 788 C C . LYS A 1 97 ? 19.264 3.336 -23.013 1.00 88.88 97 LYS A C 1
ATOM 790 O O . LYS A 1 97 ? 19.871 3.798 -23.980 1.00 88.88 97 LYS A O 1
ATOM 795 N N . LYS A 1 98 ? 19.835 2.505 -22.133 1.00 91.19 98 LYS A N 1
ATOM 796 C CA . LYS A 1 98 ? 21.231 2.042 -22.230 1.00 91.19 98 LYS A CA 1
ATOM 797 C C . LYS A 1 98 ? 21.466 1.221 -23.501 1.00 91.19 98 LYS A C 1
ATOM 799 O O . LYS A 1 98 ? 22.448 1.469 -24.198 1.00 91.19 98 LYS A O 1
ATOM 804 N N . GLU A 1 99 ? 20.556 0.314 -23.849 1.00 89.69 99 GLU A N 1
ATOM 805 C CA . GLU A 1 99 ? 20.652 -0.491 -25.076 1.00 89.69 99 GLU A CA 1
ATOM 806 C C . GLU A 1 99 ? 20.577 0.354 -26.355 1.00 89.69 99 GLU A C 1
ATOM 808 O O . GLU A 1 99 ? 21.384 0.177 -27.274 1.00 89.69 99 GLU A O 1
ATOM 813 N N . ILE A 1 100 ? 19.680 1.344 -26.405 1.00 88.44 100 ILE A N 1
ATOM 814 C CA . ILE A 1 100 ? 19.596 2.281 -27.537 1.00 88.44 100 ILE A CA 1
ATOM 815 C C . ILE A 1 100 ? 20.901 3.077 -27.684 1.00 88.44 100 ILE A C 1
ATOM 817 O O . ILE A 1 100 ? 21.400 3.246 -28.798 1.00 88.44 100 ILE A O 1
ATOM 821 N N . GLN A 1 101 ? 21.485 3.539 -26.574 1.00 87.56 101 GLN A N 1
ATOM 822 C CA . GLN A 1 101 ? 22.766 4.255 -26.580 1.00 87.56 101 GLN A CA 1
ATOM 823 C C . GLN A 1 101 ? 23.943 3.366 -27.006 1.00 87.56 101 GLN A C 1
ATOM 825 O O . GLN A 1 101 ? 24.831 3.827 -27.722 1.00 87.56 101 GLN A O 1
ATOM 830 N N . ARG A 1 102 ? 23.972 2.096 -26.586 1.00 89.25 102 ARG A N 1
ATOM 831 C CA . ARG A 1 102 ? 24.987 1.123 -27.026 1.00 89.25 102 ARG A CA 1
ATOM 832 C C . ARG A 1 102 ? 24.887 0.874 -28.525 1.00 89.25 102 ARG A C 1
ATOM 834 O O . ARG A 1 102 ? 25.888 0.967 -29.233 1.00 89.25 102 ARG A O 1
ATOM 841 N N . THR A 1 103 ? 23.671 0.641 -29.009 1.00 87.38 103 THR A N 1
ATOM 842 C CA . THR A 1 103 ? 23.391 0.388 -30.426 1.00 87.38 103 THR A CA 1
ATOM 843 C C . THR A 1 103 ? 23.770 1.589 -31.292 1.00 87.38 103 THR A C 1
ATOM 845 O O . THR A 1 103 ? 24.443 1.428 -32.309 1.00 87.38 103 THR A O 1
ATOM 848 N N . SER A 1 104 ? 23.415 2.811 -30.878 1.00 85.94 104 SER A N 1
ATOM 849 C CA . SER A 1 104 ? 23.758 4.027 -31.625 1.00 85.94 104 SER A CA 1
ATOM 850 C C . SER A 1 104 ? 25.267 4.287 -31.665 1.00 85.94 104 SER A C 1
ATOM 852 O O . SER A 1 104 ? 25.788 4.613 -32.733 1.00 85.94 104 SER A O 1
ATOM 854 N N . LYS A 1 105 ? 25.988 4.068 -30.555 1.00 82.88 105 LYS A N 1
ATOM 855 C CA . LYS A 1 105 ? 27.459 4.145 -30.510 1.00 82.88 105 LYS A CA 1
ATOM 856 C C . LYS A 1 105 ? 28.120 3.098 -31.406 1.00 82.88 105 LYS A C 1
ATOM 858 O O . LYS A 1 105 ? 29.025 3.445 -32.159 1.00 82.88 105 LYS A O 1
ATOM 863 N N . GLY A 1 106 ? 27.646 1.851 -31.383 1.00 83.25 106 GLY A N 1
ATOM 864 C CA . GLY A 1 106 ? 28.147 0.788 -32.261 1.00 83.25 106 GLY A CA 1
ATOM 865 C C . GLY A 1 106 ? 27.942 1.107 -33.745 1.00 83.25 106 GLY A C 1
ATOM 866 O O . GLY A 1 106 ? 28.865 0.969 -34.546 1.00 83.25 106 GLY A O 1
ATOM 867 N N . LEU A 1 107 ? 26.768 1.634 -34.109 1.00 79.69 107 LEU A N 1
ATOM 868 C CA . LEU A 1 107 ? 26.474 2.101 -35.469 1.00 79.69 107 LEU A CA 1
ATOM 869 C C . LEU A 1 107 ? 27.356 3.278 -35.902 1.00 79.69 107 LEU A C 1
ATOM 871 O O . LEU A 1 107 ? 27.739 3.350 -37.070 1.00 79.69 107 LEU A O 1
ATOM 875 N N . GLN A 1 108 ? 27.670 4.206 -34.997 1.00 76.06 108 GLN A N 1
ATOM 876 C CA . GLN A 1 108 ? 28.584 5.311 -35.294 1.00 76.06 108 GLN A CA 1
ATOM 877 C C . GLN A 1 108 ? 30.021 4.819 -35.481 1.00 76.06 108 GLN A C 1
ATOM 879 O O . GLN A 1 108 ? 30.636 5.177 -36.483 1.00 76.06 108 GLN A O 1
ATOM 884 N N . ALA A 1 109 ? 30.512 3.946 -34.595 1.00 77.50 109 ALA A N 1
ATOM 885 C CA . ALA A 1 109 ? 31.846 3.352 -34.689 1.00 77.50 109 ALA A CA 1
ATOM 886 C C . ALA A 1 109 ? 32.035 2.574 -36.005 1.00 77.50 109 ALA A C 1
ATOM 888 O O . ALA A 1 109 ? 33.003 2.808 -36.732 1.00 77.50 109 ALA A O 1
ATOM 889 N N . TYR A 1 110 ? 31.051 1.745 -36.375 1.00 78.88 110 TYR A N 1
ATOM 890 C CA . TYR A 1 110 ? 31.044 1.015 -37.645 1.00 78.88 110 TYR A CA 1
ATOM 891 C C . TYR A 1 110 ? 31.087 1.952 -38.862 1.00 78.88 110 TYR A C 1
ATOM 893 O O . TYR A 1 110 ? 31.840 1.719 -39.808 1.00 78.88 110 TYR A O 1
ATOM 901 N N . LYS A 1 111 ? 30.304 3.042 -38.852 1.00 75.50 111 LYS A N 1
ATOM 902 C CA . LYS A 1 111 ? 30.306 4.037 -39.939 1.00 75.50 111 LYS A CA 1
ATOM 903 C C . LYS A 1 111 ? 31.646 4.768 -40.046 1.00 75.50 111 LYS A C 1
ATOM 905 O O . LYS A 1 111 ? 32.127 4.965 -41.162 1.00 75.50 111 LYS A O 1
ATOM 910 N N . SER A 1 112 ? 32.259 5.149 -38.923 1.00 74.50 112 SER A N 1
ATOM 911 C CA . SER A 1 112 ? 33.576 5.799 -38.924 1.00 74.50 112 SER A CA 1
ATOM 912 C C . SER A 1 112 ? 34.677 4.870 -39.435 1.00 74.50 112 SER A C 1
ATOM 914 O O . SER A 1 112 ? 35.474 5.284 -40.272 1.00 74.50 112 SER A O 1
ATOM 916 N N . GLU A 1 113 ? 34.683 3.601 -39.024 1.00 73.56 113 GLU A N 1
ATOM 917 C CA . GLU A 1 113 ? 35.692 2.623 -39.443 1.00 73.56 113 GLU A CA 1
ATOM 918 C C . GLU A 1 113 ? 35.593 2.300 -40.942 1.00 73.56 113 GLU A C 1
ATOM 920 O O . GLU A 1 113 ? 36.595 2.341 -41.656 1.00 73.56 113 GLU A O 1
ATOM 925 N N . ASN A 1 114 ? 34.378 2.097 -41.464 1.00 72.31 114 ASN A N 1
ATOM 926 C CA . ASN A 1 114 ? 34.164 1.883 -42.901 1.00 72.31 114 ASN A CA 1
ATOM 927 C C . ASN A 1 114 ? 34.544 3.104 -43.753 1.00 72.31 114 ASN A C 1
ATOM 929 O O . ASN A 1 114 ? 35.008 2.956 -44.883 1.00 72.31 114 ASN A O 1
ATOM 933 N N . THR A 1 115 ? 34.355 4.315 -43.225 1.00 73.12 115 THR A N 1
ATOM 934 C CA . THR A 1 115 ? 34.763 5.546 -43.917 1.00 73.12 115 THR A CA 1
ATOM 935 C C . THR A 1 115 ? 36.288 5.664 -43.960 1.00 73.12 115 THR A C 1
ATOM 937 O O . THR A 1 115 ? 36.843 5.982 -45.007 1.00 73.12 115 THR A O 1
ATOM 940 N N . LEU A 1 116 ? 36.981 5.328 -42.867 1.00 68.12 116 LEU A N 1
ATOM 941 C CA . LEU A 1 116 ? 38.447 5.320 -42.806 1.00 68.12 116 LEU A CA 1
ATOM 942 C C . LEU A 1 116 ? 39.069 4.241 -43.705 1.00 68.12 116 LEU A C 1
ATOM 944 O O . LEU A 1 116 ? 40.078 4.502 -44.356 1.00 68.12 116 LEU A O 1
ATOM 948 N N . LEU A 1 117 ? 38.458 3.055 -43.800 1.00 66.56 117 LEU A N 1
ATOM 949 C CA . LEU A 1 117 ? 38.898 1.997 -44.719 1.00 66.56 117 LEU A CA 1
ATOM 950 C C . LEU A 1 117 ? 38.787 2.417 -46.192 1.00 66.56 117 LEU A C 1
ATOM 952 O O . LEU A 1 117 ? 39.660 2.070 -46.982 1.00 66.56 117 LEU A O 1
ATOM 956 N N . ARG A 1 118 ? 37.763 3.202 -46.553 1.00 66.06 118 ARG A N 1
ATOM 957 C CA . ARG A 1 118 ? 37.583 3.748 -47.913 1.00 66.06 118 ARG A CA 1
ATOM 958 C C . ARG A 1 118 ? 38.533 4.898 -48.255 1.00 66.06 118 ARG A C 1
ATOM 960 O O . ARG A 1 118 ? 38.703 5.196 -49.430 1.00 66.06 118 ARG A O 1
ATOM 967 N N . LEU A 1 119 ? 39.125 5.543 -47.251 1.00 65.75 119 LEU A N 1
ATOM 968 C CA . LEU A 1 119 ? 40.060 6.659 -47.417 1.00 65.75 119 LEU A CA 1
ATOM 969 C C . LEU A 1 119 ? 41.533 6.229 -47.358 1.00 65.75 119 LEU A C 1
ATOM 971 O O . LEU A 1 119 ? 42.405 7.091 -47.451 1.00 65.75 119 LEU A O 1
ATOM 975 N N . LYS A 1 120 ? 41.844 4.931 -47.203 1.00 57.50 120 LYS A N 1
ATOM 976 C CA . LYS A 1 120 ? 43.238 4.474 -47.262 1.00 57.50 120 LYS A CA 1
ATOM 977 C C . LYS A 1 120 ? 43.796 4.745 -48.669 1.00 57.50 120 LYS A C 1
ATOM 979 O O . LYS A 1 120 ? 43.248 4.203 -49.628 1.00 57.50 120 LYS A O 1
ATOM 984 N N . PRO A 1 121 ? 44.851 5.569 -48.818 1.00 61.78 121 PRO A N 1
ATOM 985 C CA . PRO A 1 121 ? 45.463 5.797 -50.118 1.00 61.78 121 PRO A CA 1
ATOM 986 C C . PRO A 1 121 ? 46.064 4.489 -50.634 1.00 61.78 121 PRO A C 1
ATOM 988 O O . PRO A 1 121 ? 46.650 3.719 -49.868 1.00 61.78 121 PRO A O 1
ATOM 991 N N . ASP A 1 122 ? 45.901 4.244 -51.932 1.00 62.97 122 ASP A N 1
ATOM 992 C CA . ASP A 1 122 ? 46.441 3.069 -52.604 1.00 62.97 122 ASP A CA 1
ATOM 993 C C . ASP A 1 122 ? 47.977 3.154 -52.605 1.00 62.97 122 ASP A C 1
ATOM 995 O O . ASP A 1 122 ? 48.605 3.862 -53.396 1.00 62.97 122 ASP A O 1
ATOM 999 N N . ILE A 1 123 ? 48.590 2.474 -51.636 1.00 61.03 123 ILE A N 1
ATOM 1000 C CA . ILE A 1 123 ? 50.038 2.456 -51.374 1.00 61.03 123 ILE A CA 1
ATOM 1001 C C . ILE A 1 123 ? 50.848 1.795 -52.505 1.00 61.03 123 ILE A C 1
ATOM 1003 O O . ILE A 1 123 ? 52.077 1.804 -52.469 1.00 61.03 123 ILE A O 1
ATOM 1007 N N . THR A 1 124 ? 50.190 1.281 -53.547 1.00 56.72 124 THR A N 1
ATOM 1008 C CA . THR A 1 124 ? 50.830 0.708 -54.741 1.00 56.72 124 THR A CA 1
ATOM 1009 C C . THR A 1 124 ? 51.536 1.735 -55.636 1.00 56.72 124 THR A C 1
ATOM 1011 O O . THR A 1 124 ? 52.358 1.337 -56.458 1.00 56.72 124 THR A O 1
ATOM 1014 N N . ASN A 1 125 ? 51.303 3.043 -55.466 1.00 55.66 125 ASN A N 1
ATOM 1015 C CA . 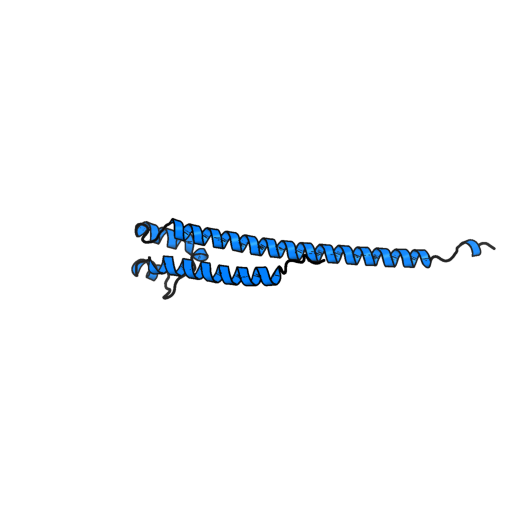ASN A 1 125 ? 51.958 4.090 -56.270 1.00 55.66 125 ASN A CA 1
ATOM 1016 C C . ASN A 1 125 ? 53.159 4.786 -55.598 1.00 55.66 125 ASN A C 1
ATOM 1018 O O . ASN A 1 125 ? 53.692 5.735 -56.165 1.00 55.66 125 ASN A O 1
ATOM 1022 N N . LEU A 1 126 ? 53.609 4.336 -54.421 1.00 53.41 126 LEU A N 1
ATOM 1023 C CA . LEU A 1 126 ? 54.727 4.967 -53.694 1.00 53.41 126 LEU A CA 1
ATOM 1024 C C . LEU A 1 126 ? 56.107 4.331 -53.954 1.00 53.41 126 LEU A C 1
ATOM 1026 O O . LEU A 1 126 ? 57.098 4.800 -53.404 1.00 53.41 126 LEU A O 1
ATOM 1030 N N . PHE A 1 127 ? 56.190 3.306 -54.809 1.00 54.56 127 PHE A N 1
ATOM 1031 C CA . PHE A 1 127 ? 57.444 2.631 -55.179 1.00 54.56 127 PHE A CA 1
ATOM 1032 C C . PHE A 1 127 ? 57.624 2.536 -56.706 1.00 54.56 127 PHE A C 1
ATOM 1034 O O . PHE A 1 127 ? 57.792 1.442 -57.246 1.00 54.56 127 PHE A O 1
ATOM 1041 N N . LYS A 1 128 ? 57.552 3.669 -57.412 1.00 50.44 128 LYS A N 1
ATOM 1042 C CA . LYS A 1 128 ? 58.028 3.790 -58.800 1.00 50.44 128 LYS A CA 1
ATOM 1043 C C . LYS A 1 128 ? 59.201 4.749 -58.876 1.00 50.44 128 LYS A C 1
ATOM 1045 O O . LYS A 1 128 ? 59.131 5.788 -58.185 1.00 50.44 128 LYS A O 1
#

pLDDT: mean 88.2, std 14.2, range [37.16, 98.44]

Nearest PDB structures (foldseek):
  7o40-assembly1_F  TM=3.959E-01  e=7.039E+00  Synechocystis sp. PCC 6803 substr. Kazusa

Mean predicted aligned error: 8.87 Å

Solvent-accessible surface area (backbone atoms only — not comparable to full-atom values): 7479 Å² total; per-residue (Å²): 126,98,73,73,70,60,56,65,65,49,43,56,54,47,54,56,49,41,55,52,47,52,52,49,52,16,47,55,53,48,72,54,48,53,69,74,65,41,59,76,68,77,51,97,61,67,61,60,46,88,85,39,41,70,66,53,51,51,52,34,56,78,63,68,46,74,54,64,66,67,62,53,50,52,48,51,51,53,43,55,50,50,53,51,50,47,50,51,49,49,52,54,52,51,52,52,53,51,52,54,52,51,52,52,50,53,55,48,52,53,53,52,52,56,52,53,65,72,63,59,73,76,72,84,73,78,81,123

Organism: NCBI:txid1825980

Secondary structure (DSSP, 8-state):
-TT---HHHHHHHHHHHHHHHHHHHHHHHHHHS-HHHHHTTT-SSPPPTTTSHHHHHHHHHHTT-SS-HHHHHHHHHHHHHHHHHHHHHHHHHHHHHHHHHHHHHHHHHHHHHHHHHHT---GGGS--

Sequence (128 aa):
NPQAVNLGAYKEKLEQALKSYERRLNLIIWRALSQEERDKFEQEEPVSYMEHKEALLQALENLGWPVSYDDVTLLEDEILAGLTYIQQASDLQEATKKEIQRTSKGLQAYKSENTLLRLKPDITNLFK

Radius of gyration: 28.97 Å; Cα contacts (8 Å, |Δi|>4): 51; chains: 1; bounding box: 70×25×82 Å